Protein AF-J1FC57-F1 (afdb_monomer_lite)

Radius of gyration: 23.4 Å; chains: 1; bounding box: 65×28×48 Å

Secondary structure (DSSP, 8-state):
---------------HHHHHHHHHHHHHHT--HHHHHHHHHHHHHHHHHHHHHHHHHHHHHHHHHH-GGGGTTTTTTTS---

pLDDT: mean 81.26, std 13.15, range [43.94, 96.06]

Structure (mmCIF, N/CA/C/O backbone):
data_AF-J1FC57-F1
#
_entry.id   AF-J1FC57-F1
#
loop_
_atom_site.group_PDB
_atom_site.id
_atom_site.type_symbol
_atom_site.label_atom_id
_atom_site.label_alt_id
_atom_site.label_comp_id
_atom_site.label_asym_id
_atom_site.label_entity_id
_atom_site.label_seq_id
_atom_site.pdbx_PDB_ins_code
_atom_site.Cartn_x
_atom_site.Cartn_y
_atom_site.Cartn_z
_atom_site.occupancy
_atom_site.B_iso_or_equiv
_atom_site.auth_seq_id
_atom_site.auth_comp_id
_atom_site.auth_asym_id
_atom_site.auth_atom_id
_atom_site.pdbx_PDB_model_num
ATOM 1 N N . MET A 1 1 ? 21.319 17.731 15.228 1.00 43.94 1 MET A N 1
ATOM 2 C CA . MET A 1 1 ? 20.289 18.423 14.426 1.00 43.94 1 MET A CA 1
ATOM 3 C C . MET A 1 1 ? 18.997 17.649 14.606 1.00 43.94 1 MET A C 1
ATOM 5 O O . MET A 1 1 ? 18.983 16.467 14.297 1.00 43.94 1 MET A O 1
ATOM 9 N N . GLN A 1 2 ? 17.986 18.248 15.232 1.00 45.44 2 GLN A N 1
ATOM 10 C CA . GLN A 1 2 ? 16.715 17.581 15.519 1.00 45.44 2 GLN A CA 1
ATOM 11 C C . GLN A 1 2 ? 15.815 17.777 14.295 1.00 45.44 2 GLN A C 1
ATOM 13 O O . GLN A 1 2 ? 15.428 18.901 13.994 1.00 45.44 2 GLN A O 1
ATOM 18 N N . THR A 1 3 ? 15.574 16.718 13.526 1.00 49.81 3 THR A N 1
ATOM 19 C CA . THR A 1 3 ? 14.687 16.748 12.357 1.00 49.81 3 THR A CA 1
ATOM 20 C C . THR A 1 3 ? 13.250 16.896 12.845 1.00 49.81 3 THR A C 1
ATOM 22 O O . THR A 1 3 ? 12.677 15.966 13.411 1.00 49.81 3 THR A O 1
ATOM 25 N N . THR A 1 4 ? 12.666 18.078 12.674 1.00 58.66 4 THR A N 1
ATOM 26 C CA . THR A 1 4 ? 11.256 18.330 12.976 1.00 58.66 4 THR A CA 1
ATOM 27 C C . THR A 1 4 ? 10.398 1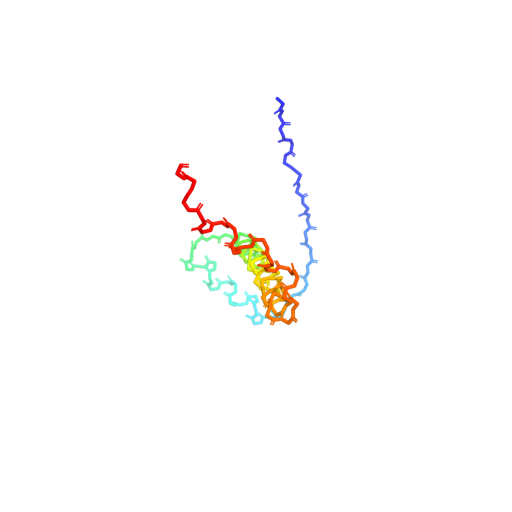7.518 12.005 1.00 58.66 4 THR A C 1
ATOM 29 O O . THR A 1 4 ? 10.423 17.763 10.800 1.00 58.66 4 THR A O 1
ATOM 32 N N . LEU A 1 5 ? 9.657 16.529 12.508 1.00 71.38 5 LEU A N 1
ATOM 33 C CA . LEU A 1 5 ? 8.677 15.788 11.711 1.00 71.38 5 LEU A CA 1
ATOM 34 C C . LEU A 1 5 ? 7.506 16.724 11.374 1.00 71.38 5 LEU A C 1
ATOM 36 O O . LEU A 1 5 ? 6.733 17.093 12.258 1.00 71.38 5 LEU A O 1
ATOM 40 N N . SER A 1 6 ? 7.407 17.127 10.106 1.00 83.75 6 SER A N 1
ATOM 41 C CA . SER A 1 6 ? 6.273 17.887 9.568 1.00 83.75 6 SER A CA 1
ATOM 42 C C . SER A 1 6 ? 5.165 16.924 9.144 1.00 83.75 6 SER A C 1
ATOM 44 O O . SER A 1 6 ? 5.445 15.930 8.474 1.00 83.75 6 SER A O 1
ATOM 46 N N . TYR A 1 7 ? 3.919 17.213 9.522 1.00 83.69 7 TYR A N 1
ATOM 47 C CA . TYR A 1 7 ? 2.751 16.398 9.182 1.00 83.69 7 TYR A CA 1
ATOM 48 C C . TYR A 1 7 ? 1.696 17.239 8.470 1.00 83.69 7 TYR A C 1
ATOM 50 O O . TYR A 1 7 ? 1.300 18.290 8.974 1.00 83.69 7 TYR A O 1
ATOM 58 N N . ASP A 1 8 ? 1.179 16.717 7.359 1.00 87.19 8 ASP A N 1
ATOM 59 C CA . ASP A 1 8 ? 0.069 17.319 6.627 1.00 87.19 8 ASP A CA 1
ATOM 60 C C . ASP A 1 8 ? -1.261 16.648 6.983 1.00 87.19 8 ASP A C 1
ATOM 62 O O . ASP A 1 8 ? -1.371 15.421 7.074 1.00 87.19 8 ASP A O 1
ATOM 66 N N . LYS A 1 9 ? -2.312 17.457 7.163 1.00 89.31 9 LYS A N 1
ATOM 67 C CA . LYS A 1 9 ? -3.678 16.960 7.353 1.00 89.31 9 LYS A CA 1
ATOM 68 C C . LYS A 1 9 ? -4.372 16.832 6.003 1.00 89.31 9 LYS A C 1
ATOM 70 O O . LYS A 1 9 ? -4.586 17.825 5.315 1.00 89.31 9 LYS A O 1
ATOM 75 N N . VAL A 1 10 ? -4.833 15.626 5.684 1.00 86.06 10 VAL A N 1
ATOM 76 C CA . VAL A 1 10 ? -5.579 15.348 4.450 1.00 86.06 10 VAL A CA 1
ATOM 77 C C . VAL A 1 10 ? -7.051 15.101 4.777 1.00 86.06 10 VAL A C 1
ATOM 79 O O . VAL A 1 10 ? -7.375 14.340 5.687 1.00 86.06 10 VAL A O 1
ATOM 82 N N . THR A 1 11 ? -7.951 15.750 4.036 1.00 91.38 11 THR A N 1
ATOM 83 C CA . THR A 1 11 ? -9.402 15.511 4.102 1.00 91.38 11 THR A CA 1
ATOM 84 C C . THR A 1 11 ? -9.891 15.141 2.712 1.00 91.38 11 THR A C 1
ATOM 86 O O . THR A 1 11 ? -9.628 15.864 1.756 1.00 91.38 11 THR A O 1
ATOM 89 N N . PHE A 1 12 ? -10.588 14.017 2.589 1.00 86.44 12 PHE A N 1
ATOM 90 C CA . PHE A 1 12 ? -11.098 13.528 1.314 1.00 86.44 12 PHE A CA 1
ATOM 91 C C . PHE A 1 12 ? -12.385 12.735 1.523 1.00 86.44 12 PHE A C 1
ATOM 93 O O . PHE A 1 12 ? -12.630 12.174 2.592 1.00 86.44 12 PHE A O 1
ATOM 100 N N . THR A 1 13 ? -13.207 12.695 0.481 1.00 93.25 13 THR A N 1
ATOM 101 C CA . THR A 1 13 ? -14.450 11.925 0.460 1.00 93.25 13 THR A CA 1
ATOM 102 C C . THR A 1 13 ? -14.179 10.569 -0.170 1.00 93.25 13 THR A C 1
ATOM 104 O O . THR A 1 13 ? -13.569 10.491 -1.234 1.00 93.25 13 THR A O 1
ATOM 107 N N . ILE A 1 14 ? -14.665 9.500 0.459 1.00 90.88 14 ILE A N 1
ATOM 108 C CA . ILE A 1 14 ? -14.593 8.145 -0.093 1.00 90.88 14 ILE A CA 1
ATOM 109 C C . ILE A 1 14 ? -15.985 7.543 -0.265 1.00 90.88 14 ILE A C 1
ATOM 111 O O . ILE A 1 14 ? -16.889 7.849 0.519 1.00 90.88 14 ILE A O 1
ATOM 115 N N . PRO A 1 15 ? -16.164 6.640 -1.244 1.00 96.06 15 PRO A N 1
ATOM 116 C CA . PRO A 1 15 ? -17.361 5.822 -1.334 1.00 96.06 15 PRO A CA 1
ATOM 117 C C . PRO A 1 15 ? -17.637 5.088 -0.019 1.00 96.06 15 PRO A C 1
ATOM 119 O O . PRO A 1 15 ? -16.729 4.573 0.637 1.00 96.06 15 PRO A O 1
ATOM 122 N N . ARG A 1 16 ? -18.917 4.975 0.345 1.00 94.31 16 ARG A N 1
ATOM 123 C CA . ARG A 1 16 ? -19.338 4.310 1.589 1.00 94.31 16 ARG A CA 1
ATOM 124 C C . ARG A 1 16 ? -18.824 2.871 1.692 1.00 94.31 16 ARG A C 1
ATOM 126 O O . ARG A 1 16 ? -18.451 2.441 2.781 1.00 94.31 16 ARG A O 1
ATOM 133 N N . ILE A 1 17 ? -18.777 2.158 0.567 1.00 95.44 17 ILE A N 1
ATOM 134 C CA . ILE A 1 17 ? -18.297 0.774 0.508 1.00 95.44 17 ILE A CA 1
ATOM 135 C C . ILE A 1 17 ? -16.810 0.660 0.870 1.00 95.44 17 ILE A C 1
ATOM 137 O O . ILE A 1 17 ? -16.427 -0.228 1.625 1.00 95.44 17 ILE A O 1
ATOM 141 N N . LEU A 1 18 ? -15.995 1.627 0.441 1.00 91.50 18 LEU A N 1
ATOM 142 C CA . LEU A 1 18 ? -14.577 1.720 0.793 1.00 91.50 18 LEU A 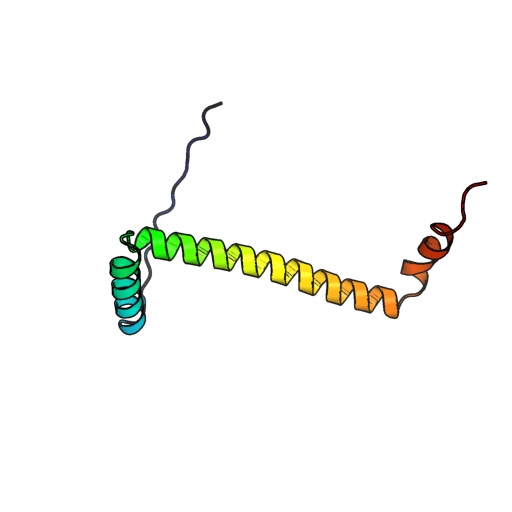CA 1
ATOM 143 C C . LEU A 1 18 ? -14.400 1.969 2.292 1.00 91.50 18 LEU A C 1
ATOM 145 O O . LEU A 1 18 ? -13.580 1.325 2.939 1.00 91.50 18 LEU A O 1
ATOM 149 N N . ASN A 1 19 ? -15.223 2.840 2.882 1.00 93.25 19 ASN A N 1
ATOM 150 C CA . ASN A 1 19 ? -15.202 3.056 4.328 1.00 93.25 19 ASN A CA 1
ATOM 151 C C . ASN A 1 19 ? -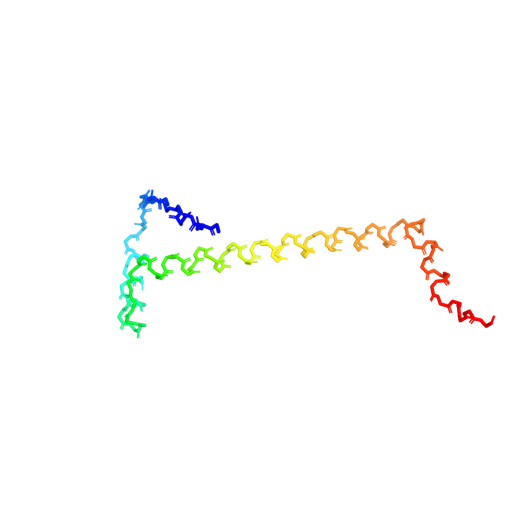15.582 1.789 5.117 1.00 93.25 19 ASN A C 1
ATOM 153 O O . ASN A 1 19 ? -15.005 1.535 6.171 1.00 93.25 19 ASN A O 1
ATOM 157 N N . GLN A 1 20 ? -16.529 0.986 4.621 1.00 94.44 20 GLN A N 1
ATOM 158 C CA . GLN A 1 20 ? -16.878 -0.297 5.244 1.00 94.44 20 GLN A CA 1
ATOM 159 C C . GLN A 1 20 ? -15.727 -1.302 5.168 1.00 94.44 20 GLN A C 1
ATOM 161 O O . GLN A 1 20 ? -15.417 -1.945 6.168 1.00 94.44 20 GLN A O 1
ATOM 166 N N . GLN A 1 21 ? -15.058 -1.403 4.019 1.00 93.12 21 GLN A N 1
ATOM 167 C CA . GLN A 1 21 ? -13.878 -2.256 3.870 1.00 93.12 21 GLN A CA 1
ATOM 168 C C . GLN A 1 21 ? -12.745 -1.819 4.810 1.00 93.12 21 GLN A C 1
ATOM 170 O O . GLN A 1 21 ? -12.160 -2.659 5.491 1.00 93.12 21 GLN A O 1
ATOM 175 N N . LEU A 1 22 ? -12.502 -0.508 4.937 1.00 91.69 22 LEU A N 1
ATOM 176 C CA . LEU A 1 22 ? -11.528 0.040 5.888 1.00 91.69 22 LEU A CA 1
ATOM 177 C C . LEU A 1 22 ? -11.869 -0.310 7.343 1.00 91.69 22 LEU A C 1
ATOM 179 O O . LEU A 1 22 ? -10.967 -0.615 8.116 1.00 91.69 22 LEU A O 1
ATOM 183 N N . GLU A 1 23 ? -13.147 -0.288 7.733 1.00 92.62 23 GLU A N 1
ATOM 184 C CA . GLU A 1 23 ? -13.565 -0.704 9.081 1.00 92.62 23 GLU A CA 1
ATOM 185 C C . GLU A 1 23 ? -13.320 -2.192 9.349 1.00 92.62 23 GLU A C 1
ATOM 187 O O . GLU A 1 23 ? -12.984 -2.557 10.475 1.00 92.62 23 GLU A O 1
ATOM 192 N N . ASN A 1 24 ? -13.467 -3.053 8.342 1.00 93.44 24 ASN A N 1
ATOM 193 C CA . ASN A 1 24 ? -13.188 -4.481 8.493 1.00 93.44 24 ASN A CA 1
ATOM 194 C C . ASN A 1 24 ? -11.687 -4.723 8.691 1.00 93.44 24 ASN A C 1
ATOM 196 O O . ASN A 1 24 ? -11.295 -5.331 9.684 1.00 93.44 24 ASN A O 1
ATOM 200 N N . ILE A 1 25 ? -10.852 -4.132 7.831 1.00 91.31 25 ILE A N 1
ATOM 201 C CA . ILE A 1 25 ? -9.386 -4.231 7.919 1.00 91.31 25 ILE A CA 1
ATOM 202 C C . ILE A 1 25 ? -8.885 -3.683 9.260 1.00 91.31 25 ILE A C 1
ATOM 204 O O . ILE A 1 25 ? -8.061 -4.303 9.930 1.00 91.31 25 ILE A O 1
ATOM 208 N N . LYS A 1 26 ? -9.432 -2.544 9.701 1.00 91.50 26 LYS A N 1
ATOM 209 C CA . LYS A 1 26 ? -9.147 -1.953 11.012 1.00 91.50 26 LYS A CA 1
ATOM 210 C C . LYS A 1 26 ? -9.389 -2.951 12.151 1.00 91.50 26 LYS A C 1
ATOM 212 O O . LYS A 1 26 ? -8.576 -3.040 13.067 1.00 91.50 26 LYS A O 1
ATOM 217 N N . LYS A 1 27 ? -10.508 -3.686 12.120 1.00 91.75 27 LYS A N 1
ATOM 218 C CA . LYS A 1 27 ? -10.852 -4.679 13.153 1.00 91.75 27 LYS A CA 1
ATOM 219 C C . LYS A 1 27 ? -9.924 -5.889 13.119 1.00 91.75 27 LYS A C 1
ATOM 221 O O . LYS A 1 27 ? -9.512 -6.345 14.181 1.00 91.75 27 LYS A O 1
ATOM 226 N N . GLU A 1 28 ? -9.605 -6.384 11.928 1.00 92.31 28 GLU A N 1
ATOM 227 C CA . GLU A 1 28 ? -8.732 -7.547 11.737 1.00 92.31 28 GLU A CA 1
ATOM 228 C C . GLU A 1 28 ? -7.301 -7.260 12.202 1.00 92.31 28 GLU A C 1
ATOM 230 O O . GLU A 1 28 ? -6.733 -8.019 12.984 1.00 92.31 28 GLU A O 1
ATOM 235 N N . LEU A 1 29 ? -6.747 -6.124 11.778 1.00 90.56 29 LEU A N 1
ATOM 236 C CA . LEU A 1 29 ? -5.360 -5.745 12.048 1.00 90.56 29 LEU A CA 1
ATOM 237 C C . LEU A 1 29 ? -5.178 -4.985 13.372 1.00 90.56 29 LEU A C 1
ATOM 239 O O . LEU A 1 29 ? -4.049 -4.762 13.796 1.00 90.56 29 LEU A O 1
ATOM 243 N N . LYS A 1 30 ? -6.273 -4.591 14.038 1.00 92.94 30 LYS A N 1
ATOM 244 C CA . LYS A 1 30 ? -6.284 -3.801 15.288 1.00 92.94 30 LYS A CA 1
ATOM 245 C C . LYS A 1 30 ? -5.519 -2.469 15.204 1.00 92.94 30 LYS A C 1
ATOM 247 O O . LYS A 1 30 ? -5.007 -1.983 16.208 1.00 92.94 30 LYS A O 1
ATOM 252 N N . VAL A 1 31 ? -5.483 -1.860 14.024 1.00 91.69 31 VAL A N 1
ATOM 253 C CA . VAL A 1 31 ? -4.833 -0.562 13.765 1.00 91.69 31 VAL A CA 1
ATOM 254 C C . VAL A 1 31 ? -5.862 0.559 13.621 1.00 91.69 31 VAL A C 1
ATOM 256 O O . VAL A 1 31 ? -7.069 0.318 13.596 1.00 91.69 31 VAL A O 1
ATOM 259 N N . SER A 1 32 ? -5.415 1.812 13.519 1.00 93.00 32 SER A N 1
ATOM 260 C CA . SER A 1 32 ? -6.313 2.932 13.204 1.00 93.00 32 SER A CA 1
ATOM 261 C C . SER A 1 32 ? -6.619 3.017 11.701 1.00 93.00 32 SER A C 1
ATOM 263 O O . SER A 1 32 ? -5.834 2.574 10.869 1.00 93.00 32 SER A O 1
ATOM 265 N N . LYS A 1 33 ? -7.735 3.652 11.311 1.00 89.81 33 LYS A N 1
ATOM 266 C CA . LYS A 1 33 ? -8.014 3.915 9.882 1.00 89.81 33 LYS A CA 1
ATOM 267 C C . LYS A 1 33 ? -6.928 4.753 9.220 1.00 89.81 33 LYS A C 1
ATOM 269 O O . LYS A 1 33 ? -6.577 4.497 8.075 1.00 89.81 33 LYS A O 1
ATOM 274 N N . SER A 1 34 ? -6.431 5.760 9.935 1.00 90.75 34 SER A N 1
ATOM 275 C CA . SER A 1 34 ? -5.369 6.637 9.446 1.00 90.75 34 SER A CA 1
ATOM 276 C C . SER A 1 34 ? -4.101 5.852 9.143 1.00 90.75 34 SER A C 1
ATOM 278 O O . SER A 1 34 ? -3.426 6.147 8.170 1.00 90.75 34 SER A O 1
ATOM 280 N N . GLU A 1 35 ? -3.809 4.825 9.936 1.00 91.19 35 GLU A N 1
ATOM 281 C CA . GLU A 1 35 ? -2.659 3.948 9.738 1.00 91.19 35 GLU A CA 1
ATOM 282 C C . GLU A 1 35 ? -2.841 3.017 8.536 1.00 91.19 35 GLU A C 1
ATOM 284 O O . GLU A 1 35 ? -1.943 2.924 7.709 1.00 91.19 35 GLU A O 1
ATOM 289 N N . VAL A 1 36 ? -4.035 2.437 8.350 1.00 91.75 36 VAL A N 1
ATOM 290 C CA . VAL A 1 36 ? -4.353 1.678 7.123 1.00 91.75 36 VAL A CA 1
ATOM 291 C C . VAL A 1 36 ? -4.189 2.556 5.879 1.00 91.75 36 VAL A C 1
ATOM 293 O O . VAL A 1 36 ? -3.582 2.141 4.897 1.00 91.75 36 VAL A O 1
ATOM 296 N N . LEU A 1 37 ? -4.711 3.785 5.923 1.00 91.62 37 LEU A N 1
ATOM 297 C CA . LEU A 1 37 ? -4.617 4.735 4.815 1.00 91.62 37 LEU A CA 1
ATOM 298 C C . LEU A 1 37 ? -3.177 5.185 4.563 1.00 91.62 37 LEU A C 1
ATOM 300 O O . LEU A 1 37 ? -2.767 5.261 3.409 1.00 91.62 37 LEU A O 1
ATOM 304 N N . LYS A 1 38 ? -2.409 5.452 5.623 1.00 91.06 38 LYS A N 1
ATOM 305 C CA . LYS A 1 38 ? -0.988 5.791 5.528 1.00 91.06 38 LYS A CA 1
ATOM 306 C C . LYS A 1 38 ? -0.224 4.677 4.814 1.00 91.06 38 LYS A C 1
ATOM 308 O O . LYS A 1 38 ? 0.439 4.955 3.822 1.00 91.06 38 LYS A O 1
ATOM 313 N N . ASN A 1 39 ? -0.383 3.434 5.263 1.00 91.44 39 ASN A N 1
ATOM 314 C CA . ASN A 1 39 ? 0.310 2.289 4.675 1.00 91.44 39 ASN A CA 1
ATOM 315 C C . ASN A 1 39 ? -0.088 2.098 3.207 1.00 91.44 39 ASN A C 1
ATOM 317 O O . ASN A 1 39 ? 0.776 1.939 2.353 1.00 91.44 39 ASN A O 1
ATOM 321 N N . ALA A 1 40 ? -1.380 2.215 2.885 1.00 90.31 40 ALA A N 1
ATOM 322 C CA . ALA A 1 40 ? -1.853 2.121 1.505 1.00 90.31 40 ALA A CA 1
ATOM 323 C C . ALA A 1 40 ? -1.248 3.208 0.597 1.00 90.31 40 ALA A C 1
ATOM 325 O O . ALA A 1 40 ? -0.908 2.937 -0.555 1.00 90.31 40 ALA A O 1
ATOM 326 N N . VAL A 1 41 ? -1.100 4.438 1.104 1.00 91.06 41 VAL A N 1
ATOM 327 C CA . VAL A 1 41 ? -0.447 5.533 0.371 1.00 91.06 41 VAL A CA 1
ATOM 328 C C . VAL A 1 41 ? 1.044 5.250 0.184 1.00 91.06 41 VAL A C 1
ATOM 330 O O . VAL A 1 41 ? 1.545 5.399 -0.929 1.00 91.06 41 VAL A O 1
ATOM 333 N N . GLU A 1 42 ? 1.748 4.812 1.228 1.00 92.81 42 GLU A N 1
ATOM 334 C CA . GLU A 1 42 ? 3.175 4.470 1.157 1.00 92.81 42 GLU A CA 1
ATOM 335 C C . GLU A 1 42 ? 3.438 3.333 0.160 1.00 92.81 42 GLU A C 1
ATOM 337 O O . GLU A 1 42 ? 4.289 3.466 -0.723 1.00 92.81 42 GLU A O 1
ATOM 342 N N . GLU A 1 43 ? 2.656 2.254 0.228 1.00 93.12 43 GLU A N 1
ATOM 343 C CA . GLU A 1 43 ? 2.737 1.126 -0.704 1.00 93.12 43 GLU A CA 1
ATOM 344 C C . GLU A 1 43 ? 2.452 1.557 -2.146 1.00 93.12 43 GLU A C 1
ATOM 346 O O . GLU A 1 43 ? 3.156 1.154 -3.078 1.00 93.12 43 GLU A O 1
ATOM 351 N N . TYR A 1 44 ? 1.442 2.408 -2.350 1.00 91.75 44 TYR A N 1
ATOM 352 C CA . TYR A 1 44 ? 1.122 2.926 -3.674 1.00 91.75 44 TYR A CA 1
ATOM 353 C C . TYR A 1 44 ? 2.271 3.762 -4.247 1.00 91.75 44 TYR A C 1
ATOM 355 O O . TYR A 1 44 ? 2.645 3.572 -5.404 1.00 91.75 44 TYR A O 1
ATOM 363 N N . LEU A 1 45 ? 2.874 4.645 -3.446 1.00 91.00 45 LEU A N 1
ATOM 364 C CA . LEU A 1 45 ? 4.014 5.458 -3.877 1.00 91.00 45 LEU A CA 1
ATOM 365 C C . LEU A 1 45 ? 5.224 4.590 -4.242 1.00 91.00 45 LEU A C 1
ATOM 367 O O . LEU A 1 45 ? 5.812 4.787 -5.306 1.00 91.00 45 LEU A O 1
ATOM 371 N N . GLN A 1 46 ? 5.550 3.588 -3.424 1.00 92.44 46 GLN A N 1
ATOM 372 C CA . GLN A 1 46 ? 6.633 2.644 -3.718 1.00 92.44 46 GLN A CA 1
ATOM 373 C C . GLN A 1 46 ? 6.379 1.868 -5.016 1.00 92.44 46 GLN A C 1
ATOM 375 O O . GLN A 1 46 ? 7.277 1.713 -5.847 1.00 92.44 46 GLN A O 1
ATOM 380 N N . LYS A 1 47 ? 5.138 1.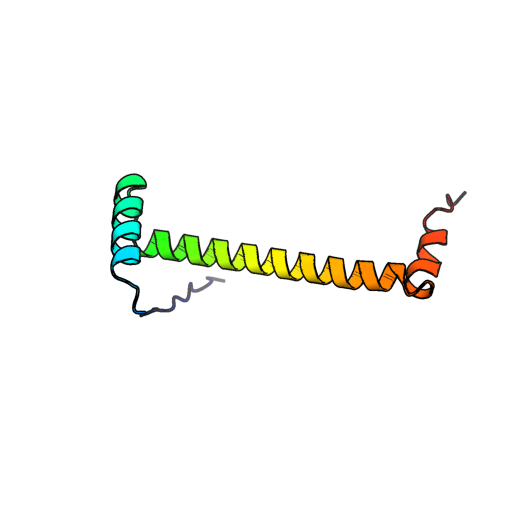413 -5.229 1.00 93.00 47 LYS A N 1
ATOM 381 C CA . LYS A 1 47 ? 4.745 0.719 -6.459 1.00 93.00 47 LYS A CA 1
ATOM 382 C C . LYS A 1 47 ? 4.888 1.617 -7.687 1.00 93.00 47 LYS A C 1
ATOM 384 O O . LYS A 1 47 ? 5.376 1.152 -8.716 1.00 93.00 47 LYS A O 1
ATOM 389 N N . GLN A 1 48 ? 4.494 2.884 -7.583 1.00 90.25 48 GLN A N 1
ATOM 390 C CA . GLN A 1 48 ? 4.620 3.841 -8.682 1.00 90.25 48 GLN A CA 1
ATOM 391 C C . GLN A 1 48 ? 6.077 4.151 -9.007 1.00 90.25 48 GLN A C 1
ATOM 393 O O . GLN A 1 48 ? 6.420 4.256 -10.182 1.00 90.25 48 GLN A O 1
ATOM 398 N N . GLU A 1 49 ? 6.943 4.245 -8.002 1.00 88.12 49 GLU A N 1
ATOM 399 C CA . GLU A 1 49 ? 8.371 4.446 -8.233 1.00 88.12 49 GLU A CA 1
ATOM 400 C C . GLU A 1 49 ? 8.990 3.253 -8.967 1.00 88.12 49 GLU A C 1
ATOM 402 O O . GLU A 1 49 ? 9.644 3.415 -9.998 1.00 88.12 49 GLU A O 1
ATOM 407 N N . LYS A 1 50 ? 8.670 2.030 -8.529 1.00 88.38 50 LYS A N 1
ATOM 408 C CA . LYS A 1 50 ? 9.086 0.814 -9.235 1.00 88.38 50 LYS A CA 1
ATOM 409 C C . LYS A 1 50 ? 8.558 0.774 -10.672 1.00 88.38 50 LYS A C 1
ATOM 411 O O . LYS A 1 50 ? 9.301 0.416 -11.583 1.00 88.38 50 LYS A O 1
ATOM 416 N N . ALA A 1 51 ? 7.301 1.158 -10.889 1.00 89.00 51 ALA A N 1
ATOM 417 C CA . ALA A 1 51 ? 6.700 1.195 -12.219 1.00 89.00 51 ALA A CA 1
ATOM 418 C C . ALA A 1 51 ? 7.380 2.221 -13.140 1.00 89.00 51 ALA A C 1
ATOM 420 O O . ALA A 1 51 ? 7.574 1.943 -14.322 1.00 89.00 51 ALA A O 1
ATOM 421 N N . LYS A 1 52 ? 7.787 3.385 -12.613 1.00 86.38 52 LYS A N 1
ATOM 422 C CA . LYS A 1 52 ? 8.569 4.371 -13.374 1.00 86.38 52 LYS A CA 1
ATOM 423 C C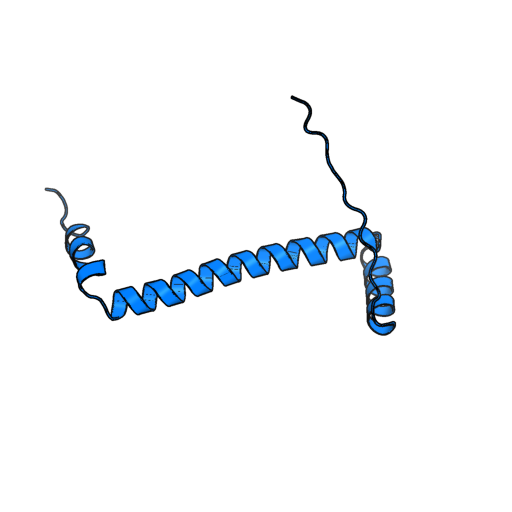 . LYS A 1 52 ? 9.914 3.802 -13.800 1.00 86.38 52 LYS A C 1
ATOM 425 O O . LYS A 1 52 ? 10.238 3.876 -14.978 1.00 86.38 52 LYS A O 1
ATOM 430 N N . ILE A 1 53 ? 10.659 3.205 -12.868 1.00 82.31 53 ILE A N 1
ATOM 431 C CA . ILE A 1 53 ? 11.962 2.592 -13.163 1.00 82.31 53 ILE A CA 1
ATOM 432 C C . ILE A 1 53 ? 11.800 1.504 -14.222 1.00 82.31 53 ILE A C 1
ATOM 434 O O . ILE A 1 53 ? 12.546 1.480 -15.195 1.00 82.31 53 ILE A O 1
ATOM 438 N N . GLN A 1 54 ? 10.793 0.642 -14.075 1.00 85.06 54 GLN A N 1
ATOM 439 C CA . GLN A 1 54 ? 10.522 -0.416 -15.041 1.00 85.06 54 GLN A CA 1
ATOM 440 C C . GLN A 1 54 ? 10.209 0.145 -16.432 1.00 85.06 54 GLN A C 1
ATOM 442 O O . GLN A 1 54 ? 10.781 -0.313 -17.417 1.00 85.06 54 GLN A O 1
ATOM 447 N N . LYS A 1 55 ? 9.374 1.184 -16.516 1.00 85.38 55 LYS A N 1
ATOM 448 C CA . LYS A 1 55 ? 9.078 1.857 -17.783 1.00 85.38 55 LYS A CA 1
ATOM 449 C C . LYS A 1 55 ? 10.328 2.486 -18.404 1.00 85.38 55 LYS A C 1
ATOM 451 O O . LYS A 1 55 ? 10.506 2.406 -19.614 1.00 85.38 55 LYS A O 1
ATOM 456 N N . SER A 1 56 ? 11.202 3.085 -17.596 1.00 75.69 56 SER A N 1
ATOM 457 C CA . SER A 1 56 ? 12.483 3.615 -18.071 1.00 75.69 56 SER A CA 1
ATOM 458 C C . SER A 1 56 ? 13.391 2.505 -18.599 1.00 75.69 56 SER A C 1
ATOM 460 O O . SER A 1 56 ? 13.969 2.665 -19.666 1.00 75.69 56 SER A O 1
ATOM 462 N N . VAL A 1 57 ? 13.469 1.359 -17.916 1.00 79.81 57 VAL A N 1
ATOM 463 C CA . VAL A 1 57 ? 14.222 0.186 -18.392 1.00 79.81 57 VAL A CA 1
ATOM 464 C C . VAL A 1 57 ? 13.665 -0.329 -19.717 1.00 79.81 57 VAL A C 1
ATOM 466 O O . VAL A 1 57 ? 14.439 -0.643 -20.613 1.00 79.81 57 VAL A O 1
ATOM 469 N N . GLU A 1 58 ? 12.343 -0.401 -19.873 1.00 81.12 58 GLU A N 1
ATOM 470 C CA . GLU A 1 58 ? 11.707 -0.825 -21.126 1.00 81.12 58 GLU A CA 1
ATOM 471 C C . GLU A 1 58 ? 12.024 0.136 -22.281 1.00 81.12 58 GLU A C 1
ATOM 473 O O . GLU A 1 58 ? 12.370 -0.317 -23.374 1.00 81.12 58 GLU A O 1
ATOM 478 N N . LEU A 1 59 ? 11.974 1.449 -22.028 1.00 77.94 59 LEU A N 1
ATOM 479 C CA . LEU A 1 59 ? 12.350 2.476 -23.002 1.00 77.94 59 LEU A CA 1
ATOM 480 C C . LEU A 1 59 ? 13.829 2.360 -23.382 1.00 77.94 59 LEU A C 1
ATOM 482 O O . LEU A 1 59 ? 14.138 2.201 -24.560 1.00 77.94 59 LEU A O 1
ATOM 486 N N . MET A 1 60 ? 14.730 2.318 -22.399 1.00 76.88 60 MET A N 1
ATOM 487 C CA . MET A 1 60 ? 16.167 2.178 -22.646 1.00 76.88 60 MET A CA 1
ATOM 488 C C . MET A 1 60 ? 16.486 0.866 -23.369 1.00 76.88 60 MET A C 1
ATOM 490 O O . MET A 1 60 ? 17.256 0.861 -24.319 1.00 76.88 60 MET A O 1
ATOM 494 N N . MET A 1 61 ? 15.864 -0.254 -22.984 1.00 76.00 61 MET A N 1
ATOM 495 C CA . MET A 1 61 ? 16.044 -1.536 -23.672 1.00 76.00 61 MET A CA 1
ATOM 496 C C . MET A 1 61 ? 15.608 -1.450 -25.135 1.00 76.00 61 MET A C 1
ATOM 498 O O . MET A 1 61 ? 16.241 -2.062 -25.995 1.00 76.00 61 MET A O 1
ATOM 502 N N . SER A 1 62 ? 14.518 -0.734 -25.424 1.00 71.88 62 SER A N 1
ATOM 503 C CA . SER A 1 62 ? 14.089 -0.525 -26.805 1.00 71.88 62 SER A CA 1
ATOM 504 C C . SER A 1 62 ? 15.123 0.282 -27.590 1.00 71.88 62 SER A C 1
ATOM 506 O O . SER A 1 62 ? 15.478 -0.131 -28.690 1.00 71.88 62 SER A O 1
ATOM 508 N N . GLU A 1 63 ? 15.694 1.326 -26.985 1.00 69.31 63 GLU A N 1
ATOM 509 C CA . GLU A 1 63 ? 16.720 2.170 -27.600 1.00 69.31 63 GLU A CA 1
ATOM 510 C C . GLU A 1 63 ? 18.032 1.405 -27.827 1.00 69.31 63 GLU A C 1
ATOM 512 O O . GLU A 1 63 ? 18.552 1.428 -28.938 1.00 69.31 63 GLU A O 1
ATOM 517 N N . TYR A 1 64 ? 18.503 0.616 -26.854 1.00 63.91 64 TYR A N 1
ATOM 518 C CA . TYR A 1 64 ? 19.684 -0.250 -27.000 1.00 63.91 64 TYR A CA 1
ATOM 519 C C . TYR A 1 64 ? 19.522 -1.333 -28.082 1.00 63.91 64 TYR A C 1
ATOM 521 O O . TYR A 1 64 ? 20.510 -1.793 -28.649 1.00 63.91 64 TYR A O 1
ATOM 529 N N . LYS A 1 65 ? 18.291 -1.774 -28.380 1.00 68.56 65 LYS A N 1
ATOM 530 C CA . LYS A 1 65 ? 18.030 -2.742 -29.463 1.00 68.56 65 LYS A CA 1
ATOM 531 C C . LYS A 1 65 ? 18.038 -2.096 -30.844 1.00 68.56 65 LYS A C 1
ATOM 533 O O . LYS A 1 65 ? 18.316 -2.783 -31.827 1.00 68.56 65 LYS A O 1
ATOM 538 N N . THR A 1 66 ? 17.679 -0.819 -30.931 1.00 70.38 66 THR A N 1
ATOM 539 C CA . THR A 1 66 ? 17.535 -0.103 -32.203 1.00 70.38 66 THR A CA 1
ATOM 540 C C . THR A 1 66 ? 18.754 0.733 -32.562 1.00 70.38 66 THR A C 1
ATOM 542 O O . THR A 1 66 ? 19.047 0.884 -33.746 1.00 70.38 66 THR A O 1
ATOM 545 N N . ASP A 1 67 ? 19.477 1.244 -31.568 1.00 71.44 67 ASP A N 1
ATOM 546 C CA . ASP A 1 67 ? 20.646 2.092 -31.749 1.00 71.44 67 ASP A CA 1
ATOM 547 C C . ASP A 1 67 ? 21.917 1.340 -31.341 1.00 71.44 67 ASP A C 1
ATOM 549 O O . ASP A 1 67 ? 22.258 1.208 -30.164 1.00 71.44 67 ASP A O 1
ATOM 553 N N . LYS A 1 68 ? 22.629 0.835 -32.354 1.00 65.75 68 LYS A N 1
ATOM 554 C CA . LYS A 1 68 ? 23.870 0.078 -32.157 1.00 65.75 68 LYS A CA 1
ATOM 555 C C . LYS A 1 68 ? 24.975 0.922 -31.524 1.00 65.75 68 LYS A C 1
ATOM 557 O O . LYS A 1 68 ? 25.794 0.342 -30.813 1.00 65.75 68 LYS A O 1
ATOM 562 N N . SER A 1 69 ? 24.956 2.247 -31.707 1.00 73.88 69 SER A N 1
ATOM 563 C CA . SER A 1 69 ? 25.971 3.148 -31.147 1.00 73.88 69 SER A CA 1
ATOM 564 C C . SER A 1 69 ? 25.957 3.166 -29.618 1.00 73.88 69 SER A C 1
ATOM 566 O O . SER A 1 69 ? 27.005 3.246 -28.982 1.00 73.88 69 SER A O 1
ATOM 568 N N . LEU A 1 70 ? 24.785 2.949 -29.009 1.00 66.25 70 LEU A N 1
ATOM 569 C CA . LEU A 1 70 ? 24.629 2.856 -27.556 1.00 66.25 70 LEU A CA 1
ATOM 570 C C . LEU A 1 70 ? 25.234 1.569 -26.963 1.00 66.25 70 LEU A C 1
ATOM 572 O O . LEU A 1 70 ? 25.440 1.495 -25.754 1.00 66.25 70 LEU A O 1
ATOM 576 N N . THR A 1 71 ? 25.541 0.567 -27.795 1.00 67.62 71 THR A N 1
ATOM 577 C CA . THR A 1 71 ? 26.172 -0.707 -27.393 1.00 67.62 71 THR A CA 1
ATOM 578 C C . THR A 1 71 ? 27.605 -0.873 -27.914 1.00 67.62 71 THR A C 1
ATOM 580 O O . THR A 1 71 ? 28.254 -1.873 -27.616 1.00 67.62 71 THR A O 1
ATOM 583 N N . GLU A 1 72 ? 28.144 0.099 -28.655 1.00 70.44 72 GLU A N 1
ATOM 584 C CA . GLU A 1 72 ? 29.469 -0.011 -29.294 1.00 70.44 72 GLU A CA 1
ATOM 585 C C . GLU A 1 72 ? 30.608 -0.252 -28.291 1.00 70.44 72 GLU A C 1
ATOM 587 O O . GLU A 1 72 ? 31.547 -0.997 -28.576 1.00 70.44 72 GLU A O 1
ATOM 592 N N . PHE A 1 73 ? 30.501 0.309 -27.086 1.00 67.81 73 PHE A N 1
ATOM 593 C CA . PHE A 1 73 ? 31.521 0.155 -26.047 1.00 67.81 73 PHE A CA 1
ATOM 594 C C . PHE A 1 73 ? 31.293 -1.057 -25.134 1.00 67.81 73 PHE A C 1
ATOM 596 O O . PHE A 1 73 ? 32.249 -1.525 -24.526 1.00 67.81 73 PHE A O 1
ATOM 603 N N . THR A 1 74 ? 30.085 -1.641 -25.098 1.00 67.62 74 THR A N 1
ATOM 604 C CA . THR A 1 74 ? 29.841 -2.884 -24.328 1.00 67.62 74 THR A CA 1
ATOM 605 C C . THR A 1 74 ? 30.614 -4.084 -24.873 1.00 67.62 74 THR A C 1
ATOM 607 O O . THR A 1 74 ? 30.874 -5.039 -24.150 1.00 67.62 74 THR A O 1
ATOM 610 N N . THR A 1 75 ? 31.036 -4.031 -26.137 1.00 64.38 75 THR A N 1
ATOM 611 C CA . THR A 1 75 ? 31.928 -5.024 -26.747 1.00 64.38 75 THR A CA 1
ATOM 612 C C . THR A 1 75 ? 33.353 -4.994 -26.188 1.00 64.38 75 THR A C 1
ATOM 614 O O . THR A 1 75 ? 34.048 -5.998 -26.296 1.00 64.38 75 THR A O 1
ATOM 617 N N . LEU A 1 76 ? 33.781 -3.881 -25.578 1.00 67.88 76 LEU A N 1
ATOM 618 C CA . LEU A 1 76 ? 35.110 -3.730 -24.972 1.00 67.88 76 LEU A CA 1
ATOM 619 C C . LEU A 1 76 ? 35.152 -4.198 -23.508 1.00 67.88 76 LEU A C 1
ATOM 621 O O . LEU A 1 76 ? 36.216 -4.567 -23.024 1.00 67.88 76 LEU A O 1
ATOM 625 N N . ASP A 1 77 ? 34.006 -4.258 -22.820 1.00 65.50 77 ASP A N 1
ATOM 626 C CA . ASP A 1 77 ? 33.909 -4.756 -21.435 1.00 65.50 77 ASP A CA 1
ATOM 627 C C . ASP A 1 77 ? 34.200 -6.269 -21.312 1.00 65.50 77 ASP A C 1
ATOM 629 O O . ASP A 1 77 ? 34.366 -6.785 -20.207 1.00 65.50 77 ASP A O 1
ATOM 633 N N . GLY A 1 78 ? 34.245 -6.993 -22.439 1.00 61.44 78 GLY A N 1
ATOM 634 C CA . GLY A 1 78 ? 34.566 -8.421 -22.511 1.00 61.44 78 GLY A CA 1
ATOM 635 C C . GLY A 1 78 ? 36.019 -8.742 -22.872 1.00 61.44 78 GLY A C 1
ATOM 636 O O . GLY A 1 78 ? 36.367 -9.923 -22.929 1.00 61.44 78 GLY A O 1
ATOM 637 N N . GLU A 1 79 ? 36.865 -7.743 -23.137 1.00 59.81 79 GLU A N 1
ATOM 638 C CA . GLU A 1 79 ? 38.293 -7.997 -23.322 1.00 59.81 79 GLU A CA 1
ATOM 639 C C . GLU A 1 79 ? 38.949 -8.137 -21.943 1.00 59.81 79 GLU A C 1
ATOM 641 O O . GLU A 1 79 ? 39.161 -7.157 -21.232 1.00 59.81 79 GLU A O 1
ATOM 646 N N . ASP A 1 80 ? 39.250 -9.383 -21.553 1.00 60.12 80 ASP A N 1
ATOM 647 C CA . ASP A 1 80 ? 40.162 -9.680 -20.446 1.00 60.12 80 ASP A CA 1
ATOM 648 C C . ASP A 1 80 ? 41.434 -8.844 -20.647 1.00 60.12 80 ASP A C 1
ATOM 650 O O . ASP A 1 80 ? 42.248 -9.142 -21.528 1.00 60.12 80 ASP A O 1
ATOM 654 N N . PHE A 1 81 ? 41.605 -7.796 -19.838 1.00 63.59 81 PHE A N 1
ATOM 65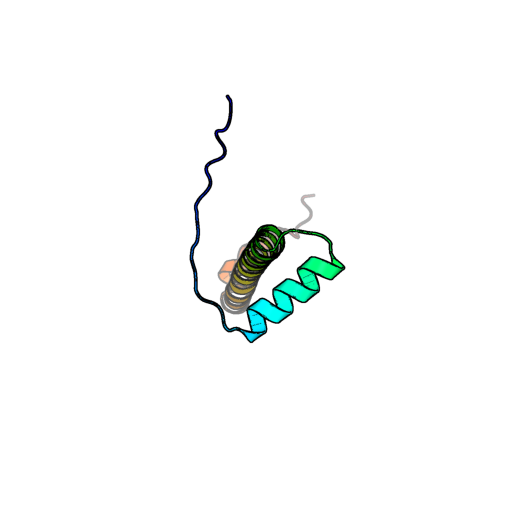5 C CA . PHE A 1 81 ? 42.851 -7.044 -19.757 1.00 63.59 81 PHE A CA 1
ATOM 656 C C . PHE A 1 81 ? 43.952 -8.008 -19.291 1.00 63.59 81 PHE A C 1
ATOM 658 O O . PHE A 1 81 ? 44.091 -8.275 -18.096 1.00 63.59 81 PHE A O 1
ATOM 665 N N . ARG A 1 82 ? 44.685 -8.582 -20.249 1.00 57.94 82 ARG A N 1
ATOM 666 C CA . ARG A 1 82 ? 45.896 -9.376 -20.015 1.00 57.94 82 ARG A CA 1
ATOM 667 C C . ARG A 1 82 ? 47.122 -8.490 -19.887 1.00 57.94 82 ARG A C 1
ATOM 669 O O . ARG A 1 82 ? 47.232 -7.523 -20.672 1.00 57.94 82 ARG A O 1
#

Foldseek 3Di:
DDDDDDDDDDDDDDDPVVVVVLVVVCVVVVHDSVVVVVVVVVVVVVVVVVVVVVVVVVVVVVCVVVPVVVCVCVVVVPPPPD

Sequence (82 aa):
MQTTLSYDKVTFTIPRILNQQLENIKKELKVSKSEVLKNAVEEYLQKQEKAKIQKSVELMMSEYKTDKSLTEFTTLDGEDFR